Protein AF-A0A434S8U9-F1 (afdb_monomer_lite)

Secondary structure (DSSP, 8-state):
-TTS---HHHHHHHHHHHHTS---HHHHHHHHHHHHHHHHHHHHHHHHHHHH---TT--HHHHHHHHHHHHHHHHHHHHHHH----

Foldseek 3Di:
DLQPLDDLVRVQVVVCVVVVHGDDPVRSLVSLVSSLVVLVVQLVVLVVCVVPPDDPPDDSVVSNVVSVVSSVVSVVVSCVPPNDDD

Sequence (86 aa):
ASKAGMSDEESFAFLTAYFMKEPDSEIRRSHAAMQCASLLREAMWSMVSEIYLDAPGIDYVAYTEENLVRLDAALENYRTRYGTRS

Structure (mmCIF, N/CA/C/O backbone):
data_AF-A0A434S8U9-F1
#
_entry.id   AF-A0A434S8U9-F1
#
loop_
_atom_site.group_PDB
_atom_site.id
_atom_site.type_symbol
_atom_site.label_atom_id
_atom_site.label_alt_id
_atom_site.label_comp_id
_atom_site.label_asym_id
_atom_site.label_entity_id
_atom_site.label_seq_id
_atom_site.pdbx_PDB_ins_code
_atom_site.Cartn_x
_atom_site.Cartn_y
_atom_site.Cartn_z
_atom_site.occupancy
_atom_site.B_iso_or_equiv
_atom_site.auth_seq_id
_atom_site.auth_comp_id
_atom_site.auth_asym_id
_atom_site.auth_atom_id
_atom_site.pdbx_PDB_model_num
ATOM 1 N N . ALA A 1 1 ? 5.626 6.740 5.553 1.00 58.91 1 ALA A N 1
ATOM 2 C CA . ALA A 1 1 ? 5.185 5.508 6.241 1.00 58.91 1 ALA A CA 1
ATOM 3 C C . ALA A 1 1 ? 4.189 4.677 5.418 1.00 58.91 1 ALA A C 1
ATOM 5 O O . ALA A 1 1 ? 4.320 3.464 5.407 1.00 58.91 1 ALA A O 1
ATOM 6 N N . SER A 1 2 ? 3.246 5.275 4.671 1.00 59.91 2 SER A N 1
ATOM 7 C CA . SER A 1 2 ? 2.136 4.552 4.005 1.00 59.91 2 SER A CA 1
ATOM 8 C C . SER A 1 2 ? 2.516 3.386 3.070 1.00 59.91 2 SER A C 1
ATOM 10 O O . SER A 1 2 ? 1.728 2.461 2.925 1.00 59.91 2 SER A O 1
ATOM 12 N N . LYS A 1 3 ? 3.705 3.398 2.450 1.00 69.31 3 LYS A N 1
ATOM 13 C CA . LYS A 1 3 ? 4.200 2.336 1.548 1.00 69.31 3 LYS A CA 1
ATOM 14 C C . LYS A 1 3 ? 5.193 1.364 2.207 1.00 69.31 3 LYS A C 1
ATOM 16 O O . LYS A 1 3 ? 5.740 0.491 1.544 1.00 69.31 3 LYS A O 1
ATOM 21 N N . ALA A 1 4 ? 5.487 1.511 3.497 1.00 74.69 4 ALA A N 1
ATOM 22 C CA . ALA A 1 4 ? 6.600 0.798 4.131 1.00 74.69 4 ALA A CA 1
ATOM 23 C C . ALA A 1 4 ? 6.327 -0.695 4.417 1.00 74.69 4 ALA A C 1
ATOM 25 O O . ALA A 1 4 ? 7.198 -1.361 4.953 1.00 74.69 4 ALA A O 1
ATOM 26 N N . GLY A 1 5 ? 5.158 -1.234 4.039 1.00 75.88 5 GLY A N 1
ATOM 27 C CA . GLY A 1 5 ? 4.823 -2.643 4.287 1.00 75.88 5 GLY A CA 1
ATOM 28 C C . GLY A 1 5 ? 4.699 -2.971 5.776 1.00 75.88 5 GLY A C 1
ATOM 29 O O . GLY A 1 5 ? 5.121 -4.037 6.198 1.00 75.88 5 GLY A O 1
ATOM 30 N N . MET A 1 6 ? 4.168 -2.030 6.558 1.00 86.19 6 MET A N 1
ATOM 31 C CA . MET A 1 6 ? 4.081 -2.141 8.013 1.00 86.19 6 MET A CA 1
ATOM 32 C C . MET A 1 6 ? 3.046 -3.183 8.438 1.00 86.19 6 MET A C 1
ATOM 34 O O . MET A 1 6 ? 1.957 -3.232 7.857 1.00 86.19 6 MET A O 1
ATOM 38 N N . SER A 1 7 ? 3.355 -3.936 9.494 1.00 88.44 7 SER A N 1
ATOM 39 C CA . SER A 1 7 ? 2.374 -4.744 10.216 1.00 88.44 7 SER A CA 1
ATOM 40 C C . SER A 1 7 ? 1.331 -3.857 10.907 1.00 88.44 7 SER A C 1
ATOM 42 O O . SER A 1 7 ? 1.434 -2.622 10.954 1.00 88.44 7 SER A O 1
ATOM 44 N N . ASP A 1 8 ? 0.304 -4.483 11.471 1.00 87.62 8 ASP A N 1
ATOM 45 C CA . ASP A 1 8 ? -0.722 -3.764 12.221 1.00 87.62 8 ASP A CA 1
ATOM 46 C C . ASP A 1 8 ? -0.189 -3.206 13.536 1.00 87.62 8 ASP A C 1
ATOM 48 O O . ASP A 1 8 ? -0.544 -2.093 13.919 1.00 87.62 8 ASP A O 1
ATOM 52 N N . GLU A 1 9 ? 0.694 -3.948 14.200 1.00 92.62 9 GLU A N 1
ATOM 53 C CA . GLU A 1 9 ? 1.384 -3.527 15.416 1.00 92.62 9 GLU A CA 1
ATOM 54 C C . GLU A 1 9 ? 2.310 -2.346 15.125 1.00 92.62 9 GLU A C 1
ATOM 56 O O . GLU A 1 9 ? 2.291 -1.353 15.853 1.00 92.62 9 GLU A O 1
ATOM 61 N N . GLU A 1 10 ? 3.071 -2.409 14.030 1.00 94.62 10 GLU A N 1
ATOM 62 C CA . GLU A 1 10 ? 3.925 -1.303 13.594 1.00 94.62 10 GLU A CA 1
ATOM 63 C C . GLU A 1 10 ? 3.090 -0.070 13.235 1.00 94.62 10 GLU A C 1
ATOM 65 O O . GLU A 1 10 ? 3.431 1.050 13.620 1.00 94.62 10 GLU A O 1
ATOM 70 N N . SER A 1 11 ? 1.970 -0.262 12.532 1.00 93.94 11 SER A N 1
ATOM 71 C CA . SER A 1 11 ? 1.04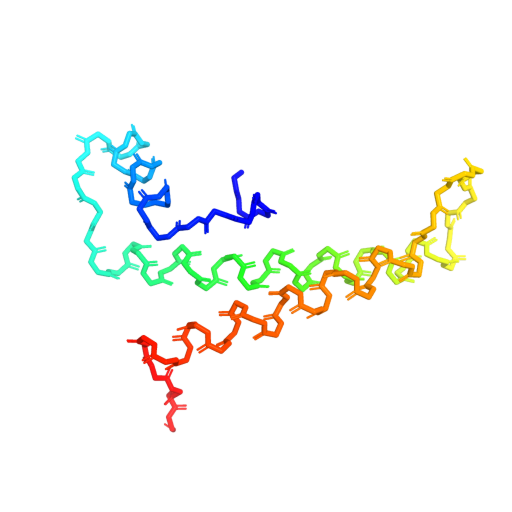9 0.823 12.182 1.00 93.94 11 SER A CA 1
ATOM 72 C C . SER A 1 11 ? 0.416 1.438 13.432 1.00 93.94 11 SER A C 1
ATOM 74 O O . SER A 1 11 ? 0.335 2.660 13.542 1.00 93.94 11 SER A O 1
ATOM 76 N N . PHE A 1 12 ? 0.014 0.619 14.406 1.00 95.31 12 PHE A N 1
ATOM 77 C CA . PHE A 1 12 ? -0.523 1.082 15.684 1.00 95.31 12 PHE A CA 1
ATOM 78 C C . PHE A 1 12 ? 0.517 1.871 16.482 1.00 95.31 12 PHE A C 1
ATOM 80 O O . PHE A 1 12 ? 0.214 2.963 16.966 1.00 95.31 12 PHE A O 1
ATOM 87 N N . ALA A 1 13 ? 1.747 1.361 16.585 1.00 96.50 13 ALA A N 1
ATOM 88 C CA . ALA A 1 13 ? 2.844 2.037 17.268 1.00 96.50 13 ALA A CA 1
ATOM 89 C C . ALA A 1 13 ? 3.175 3.381 16.603 1.00 96.50 13 ALA A C 1
ATOM 91 O O . ALA A 1 13 ? 3.294 4.399 17.286 1.00 96.50 13 ALA A O 1
ATOM 92 N N . PHE A 1 14 ? 3.246 3.411 15.270 1.00 95.31 14 PHE A N 1
ATOM 93 C CA . PHE A 1 14 ? 3.477 4.635 14.507 1.00 95.31 14 PHE A CA 1
ATOM 94 C C . PHE A 1 14 ? 2.374 5.669 14.723 1.00 95.31 14 PHE A C 1
ATOM 96 O O . PHE A 1 14 ? 2.669 6.822 15.029 1.00 95.31 14 PHE A O 1
ATOM 103 N N . LEU A 1 15 ? 1.108 5.269 14.600 1.00 97.00 15 LEU A N 1
ATOM 104 C CA . LEU A 1 15 ? -0.024 6.172 14.800 1.00 97.00 15 LEU A CA 1
ATOM 105 C C . LEU A 1 15 ? -0.087 6.675 16.247 1.00 97.00 15 LEU A C 1
ATOM 107 O O . LEU A 1 15 ? -0.360 7.852 16.464 1.00 97.00 15 LEU A O 1
ATOM 111 N N . THR A 1 16 ? 0.225 5.820 17.223 1.00 98.06 16 THR A N 1
ATOM 112 C CA . THR A 1 16 ? 0.275 6.203 18.641 1.00 98.06 16 THR A CA 1
ATOM 113 C C . THR A 1 16 ? 1.359 7.243 18.897 1.00 98.06 16 THR A C 1
ATOM 115 O O . THR A 1 16 ? 1.098 8.260 19.538 1.00 98.06 16 THR A O 1
ATOM 118 N N . ALA A 1 17 ? 2.557 7.029 18.347 1.00 97.62 17 ALA A N 1
ATOM 119 C CA . ALA A 1 17 ? 3.649 7.992 18.431 1.00 97.62 17 ALA A CA 1
ATOM 120 C C . ALA A 1 17 ? 3.322 9.301 17.693 1.00 97.62 17 ALA A C 1
ATOM 122 O O . ALA A 1 17 ? 3.651 10.377 18.177 1.00 97.62 17 ALA A O 1
ATOM 123 N N . TYR A 1 18 ? 2.647 9.229 16.543 1.00 96.81 18 TYR A N 1
ATOM 124 C CA . TYR A 1 18 ? 2.292 10.401 15.744 1.00 96.81 18 TYR A CA 1
ATOM 125 C C . TYR A 1 18 ? 1.219 11.271 16.412 1.00 96.81 18 TYR A C 1
ATOM 127 O O . TYR A 1 18 ? 1.349 12.492 16.463 1.00 96.81 18 TYR A O 1
ATOM 135 N N . PHE A 1 19 ? 0.159 10.653 16.937 1.00 96.88 19 PHE A N 1
ATOM 136 C CA . PHE A 1 19 ? -0.951 11.366 17.573 1.00 96.88 19 PHE A CA 1
ATOM 137 C C . PHE A 1 19 ? -0.745 11.614 19.072 1.00 96.88 19 PHE A C 1
ATOM 139 O O . PHE A 1 19 ? -1.571 12.293 19.683 1.00 96.88 19 PHE A O 1
ATOM 146 N N . MET A 1 20 ? 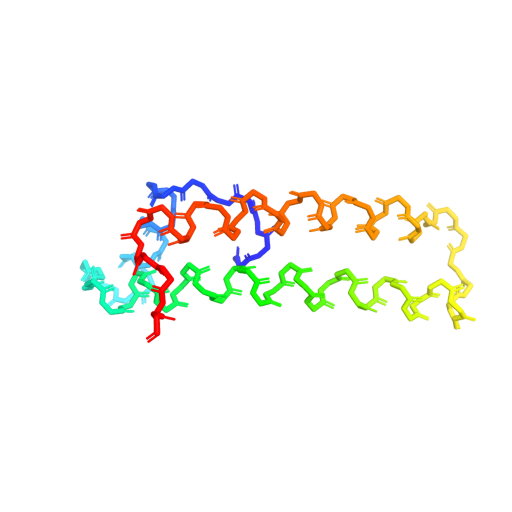0.326 11.074 19.667 1.00 97.44 20 MET A N 1
ATOM 147 C CA . MET A 1 20 ? 0.602 11.099 21.112 1.00 97.44 20 MET A CA 1
ATOM 148 C C . MET A 1 20 ? -0.544 10.527 21.964 1.00 97.44 20 MET A C 1
ATOM 150 O O . MET A 1 20 ? -0.725 10.890 23.126 1.00 97.44 20 MET A O 1
ATOM 154 N N . LYS A 1 21 ? -1.341 9.639 21.366 1.00 97.00 21 LYS A N 1
ATOM 155 C CA . LYS A 1 21 ? -2.473 8.933 21.972 1.00 97.00 21 LYS A CA 1
ATOM 156 C C . LYS A 1 21 ? -2.780 7.690 21.149 1.00 97.00 21 LYS A C 1
ATOM 158 O O . LYS A 1 21 ? -2.477 7.659 19.957 1.00 97.00 21 LYS A O 1
ATOM 163 N N . GLU A 1 22 ? -3.440 6.709 21.752 1.00 97.75 22 GLU A N 1
ATOM 164 C CA . GLU A 1 22 ? -3.902 5.538 21.006 1.00 97.75 22 GLU A CA 1
ATOM 165 C C . GLU A 1 22 ? -4.879 5.949 19.884 1.00 97.75 22 GLU A C 1
ATOM 167 O O . GLU A 1 22 ? -5.804 6.736 20.129 1.00 97.75 22 GLU A O 1
ATOM 172 N N . PRO A 1 23 ? -4.689 5.456 18.645 1.00 97.31 23 PRO A N 1
ATOM 173 C CA . PRO A 1 23 ? -5.575 5.771 17.534 1.00 97.31 23 PRO A CA 1
ATOM 174 C C . PRO A 1 23 ? -6.915 5.044 17.685 1.00 97.31 23 PRO A C 1
ATOM 176 O O . PRO A 1 23 ? -6.973 3.828 17.893 1.00 97.31 23 PRO A O 1
ATOM 179 N N . ASP A 1 24 ? -8.011 5.777 17.503 1.00 96.94 24 ASP A N 1
ATOM 180 C CA . ASP A 1 24 ? -9.345 5.182 17.468 1.00 96.94 24 ASP A CA 1
ATOM 181 C C . ASP A 1 24 ? -9.558 4.296 16.220 1.00 96.94 24 ASP A C 1
ATOM 183 O O . ASP A 1 24 ? -8.691 4.123 15.353 1.00 96.94 24 ASP A O 1
ATOM 187 N N . SER A 1 25 ? -10.718 3.642 16.151 1.00 95.12 25 SER A N 1
ATOM 188 C CA . SER A 1 25 ? -11.068 2.763 15.031 1.00 95.12 25 SER A CA 1
ATOM 189 C C . SER A 1 25 ? -11.165 3.501 13.693 1.00 95.12 25 SER A C 1
ATOM 191 O O . SER A 1 25 ? -10.838 2.905 12.664 1.00 95.12 25 SER A O 1
ATOM 193 N N . GLU A 1 26 ? -11.573 4.770 13.683 1.00 96.06 26 GLU A N 1
ATOM 194 C CA . GLU A 1 26 ? -11.730 5.562 12.460 1.00 96.06 26 GLU A CA 1
ATOM 195 C C . GLU A 1 26 ? -1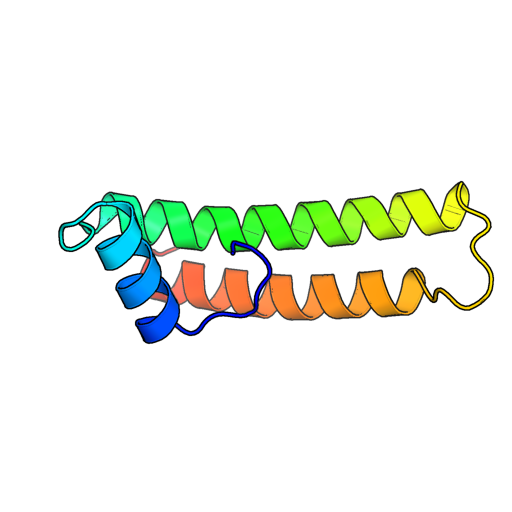0.373 5.957 11.878 1.00 96.06 26 GLU A C 1
ATOM 197 O O . GLU A 1 26 ? -10.155 5.805 10.671 1.00 96.06 26 GLU A O 1
ATOM 202 N N . ILE A 1 27 ? -9.427 6.370 12.727 1.00 96.69 27 ILE A N 1
ATOM 203 C CA . ILE A 1 27 ? -8.043 6.656 12.337 1.00 96.69 27 ILE A CA 1
ATOM 204 C C . ILE A 1 27 ? -7.376 5.391 11.798 1.00 96.69 27 ILE A C 1
ATOM 206 O O . ILE A 1 27 ? -6.778 5.427 10.721 1.00 96.69 27 ILE A O 1
ATOM 210 N N . ARG A 1 28 ? -7.508 4.254 12.496 1.00 95.50 28 ARG A N 1
ATOM 211 C CA . ARG A 1 28 ? -6.920 2.981 12.043 1.00 95.50 28 ARG A CA 1
ATOM 212 C C . ARG A 1 28 ? -7.479 2.545 10.691 1.00 95.50 28 ARG A C 1
ATOM 214 O O . ARG A 1 28 ? -6.712 2.190 9.797 1.00 95.50 28 ARG A O 1
ATOM 221 N N . ARG A 1 29 ? -8.799 2.636 10.509 1.00 95.69 29 ARG A N 1
ATOM 222 C CA . ARG A 1 29 ? -9.447 2.320 9.231 1.00 95.69 29 ARG A CA 1
ATOM 223 C C . ARG A 1 29 ? -8.993 3.260 8.115 1.00 95.69 29 ARG A C 1
ATOM 225 O O . ARG A 1 29 ? -8.681 2.800 7.020 1.00 95.69 29 ARG A O 1
ATOM 232 N N . SER A 1 30 ? -8.918 4.560 8.391 1.00 96.25 30 SER A N 1
ATOM 233 C CA . SER A 1 30 ? -8.469 5.560 7.415 1.00 96.25 30 SER A CA 1
ATOM 234 C C . SER A 1 30 ? -7.014 5.332 7.004 1.00 96.25 30 SER A C 1
ATOM 236 O O . SER A 1 30 ? -6.687 5.417 5.822 1.00 96.25 30 SER A O 1
ATOM 238 N N . HIS A 1 31 ? -6.148 4.970 7.954 1.00 95.94 31 HIS A N 1
ATOM 239 C CA . HIS A 1 31 ? -4.760 4.617 7.672 1.00 95.94 31 HIS A CA 1
ATOM 240 C C . HIS A 1 31 ? -4.653 3.377 6.774 1.00 95.94 31 HIS A C 1
ATOM 242 O O . HIS A 1 31 ? -3.950 3.417 5.767 1.00 95.94 31 HIS A O 1
ATOM 248 N N . ALA A 1 32 ? -5.390 2.305 7.078 1.00 94.50 32 ALA A N 1
ATOM 249 C CA . ALA A 1 32 ? -5.388 1.095 6.256 1.00 94.50 32 ALA A CA 1
ATOM 250 C C . ALA A 1 32 ? -5.879 1.366 4.815 1.00 94.50 32 ALA A C 1
ATOM 252 O O . ALA A 1 32 ? -5.286 0.888 3.845 1.00 94.50 32 ALA A O 1
ATOM 253 N N . ALA A 1 33 ? -6.907 2.208 4.649 1.00 95.56 33 ALA A N 1
ATOM 254 C CA . ALA A 1 33 ? -7.358 2.653 3.328 1.00 95.56 33 ALA A CA 1
ATOM 255 C C . ALA A 1 33 ? -6.283 3.478 2.594 1.00 95.56 33 ALA A C 1
ATOM 257 O O . ALA A 1 33 ? -6.053 3.287 1.398 1.00 95.56 33 ALA A O 1
ATOM 258 N N . MET A 1 34 ? -5.587 4.369 3.309 1.00 95.75 34 MET A N 1
ATOM 259 C CA . MET A 1 34 ? -4.484 5.161 2.760 1.00 95.75 34 MET A CA 1
ATOM 260 C C . MET A 1 34 ? -3.325 4.277 2.281 1.00 95.75 34 MET A C 1
ATOM 262 O O . MET A 1 34 ? -2.714 4.597 1.263 1.00 95.75 34 MET A O 1
ATOM 266 N N . GLN A 1 35 ? -3.017 3.168 2.961 1.00 95.25 35 GLN A N 1
ATOM 267 C CA . GLN A 1 35 ? -1.987 2.227 2.500 1.00 95.25 35 GLN A CA 1
ATOM 268 C C . GLN A 1 35 ? -2.357 1.616 1.142 1.00 95.25 35 GLN A C 1
ATOM 270 O O . GLN A 1 35 ? -1.530 1.629 0.229 1.00 95.25 35 GLN A O 1
ATOM 275 N N . CYS A 1 36 ? -3.614 1.192 0.965 1.00 95.88 36 CYS A N 1
ATOM 276 C CA . CYS A 1 36 ? -4.118 0.712 -0.326 1.00 95.88 36 CYS A CA 1
ATOM 277 C C . CYS A 1 36 ? -3.992 1.800 -1.407 1.00 95.88 36 CYS A C 1
ATOM 279 O O . CYS A 1 36 ? -3.403 1.579 -2.463 1.00 95.88 36 CYS A O 1
ATOM 281 N N . ALA A 1 37 ? -4.475 3.015 -1.125 1.00 96.62 37 ALA A N 1
ATOM 282 C CA . ALA A 1 37 ? -4.396 4.132 -2.067 1.00 96.62 37 ALA A CA 1
ATOM 283 C C . ALA A 1 37 ? -2.944 4.497 -2.428 1.00 96.62 37 ALA A C 1
ATOM 285 O O . ALA A 1 37 ? -2.645 4.822 -3.576 1.00 96.62 37 ALA A O 1
ATOM 286 N N . SER A 1 38 ? -2.027 4.414 -1.462 1.00 96.88 38 SER A N 1
ATOM 287 C CA . SER A 1 38 ? -0.604 4.670 -1.672 1.00 96.88 38 SER A CA 1
ATOM 288 C C . SER A 1 38 ? 0.033 3.629 -2.589 1.00 96.88 38 SER A C 1
ATOM 290 O O . SER A 1 38 ? 0.824 4.013 -3.441 1.00 96.88 38 SER A O 1
ATOM 292 N N . LEU A 1 39 ? -0.288 2.341 -2.433 1.00 97.44 39 LEU A N 1
ATOM 293 C CA . LEU A 1 39 ? 0.237 1.271 -3.290 1.00 97.44 39 LEU A CA 1
ATOM 294 C C . LEU A 1 39 ? -0.285 1.394 -4.724 1.00 97.44 39 LEU A C 1
ATOM 296 O O . LEU A 1 39 ? 0.499 1.322 -5.666 1.00 97.44 39 LEU A O 1
ATOM 300 N N . LEU A 1 40 ? -1.579 1.689 -4.886 1.00 97.81 40 LEU A N 1
ATOM 301 C CA . LEU A 1 40 ? -2.166 1.954 -6.200 1.00 97.81 40 LEU A CA 1
ATOM 302 C C . LEU A 1 40 ? -1.503 3.153 -6.885 1.00 97.81 40 LEU A C 1
ATOM 304 O O . LEU A 1 40 ? -1.116 3.063 -8.048 1.00 97.81 40 LEU A O 1
ATOM 308 N N . ARG A 1 41 ? -1.335 4.269 -6.163 1.00 98.06 41 ARG A N 1
ATOM 309 C CA . ARG A 1 41 ? -0.665 5.460 -6.703 1.00 98.06 41 ARG A CA 1
ATOM 310 C C . ARG A 1 41 ? 0.748 5.130 -7.184 1.00 98.06 41 ARG A C 1
ATOM 312 O O . ARG A 1 41 ? 1.175 5.652 -8.205 1.00 98.06 41 ARG A O 1
ATOM 319 N N . GLU A 1 42 ? 1.471 4.298 -6.445 1.00 97.75 42 GLU A N 1
ATOM 320 C CA . GLU A 1 42 ? 2.839 3.909 -6.782 1.00 97.75 42 GLU A CA 1
ATOM 321 C C . GLU A 1 42 ? 2.906 2.997 -8.007 1.00 97.75 42 GLU A C 1
ATOM 323 O O . GLU A 1 42 ? 3.731 3.254 -8.876 1.00 97.75 42 GLU A O 1
ATOM 328 N N . ALA A 1 43 ? 2.008 2.014 -8.121 1.00 97.88 43 ALA A N 1
ATOM 329 C CA . ALA A 1 43 ? 1.895 1.186 -9.322 1.00 97.88 43 ALA A CA 1
ATOM 330 C C . ALA A 1 43 ? 1.555 2.034 -10.560 1.00 97.88 43 ALA A C 1
ATOM 332 O O . ALA A 1 43 ? 2.179 1.905 -11.605 1.00 97.88 43 ALA A O 1
ATOM 333 N N . MET A 1 44 ? 0.602 2.963 -10.440 1.00 98.25 44 MET A N 1
ATOM 334 C CA . MET A 1 44 ? 0.259 3.865 -11.546 1.00 98.25 44 MET A CA 1
ATOM 335 C C . MET A 1 44 ? 1.421 4.795 -11.911 1.00 98.25 44 MET A C 1
ATOM 337 O O . MET A 1 44 ? 1.645 5.077 -13.086 1.00 98.25 44 MET A O 1
ATOM 341 N N . TRP A 1 45 ? 2.164 5.282 -10.915 1.00 97.75 45 TRP A N 1
ATOM 342 C CA . TRP A 1 45 ? 3.345 6.104 -11.154 1.00 97.75 45 TRP A CA 1
ATOM 343 C C . TRP A 1 45 ? 4.430 5.331 -11.914 1.00 97.75 45 TRP A C 1
ATOM 345 O O . TRP A 1 45 ? 5.014 5.896 -12.841 1.00 97.75 45 TRP A O 1
ATOM 355 N N . SER A 1 46 ? 4.676 4.057 -11.589 1.00 97.69 46 SER A N 1
ATOM 356 C CA . SER A 1 46 ? 5.646 3.247 -12.333 1.00 97.69 46 SER A CA 1
ATOM 357 C C . SER A 1 46 ? 5.163 2.909 -13.738 1.00 97.69 46 SER A C 1
ATOM 359 O O . SER A 1 46 ? 5.934 3.112 -14.666 1.00 97.69 46 SER A O 1
ATOM 361 N N . MET A 1 47 ? 3.883 2.576 -13.933 1.00 98.06 47 MET A N 1
ATOM 362 C CA . MET A 1 47 ? 3.302 2.369 -15.272 1.00 98.06 47 MET A CA 1
ATOM 363 C C . MET A 1 47 ? 3.476 3.591 -16.186 1.00 98.06 47 MET A C 1
ATOM 365 O O . MET A 1 47 ? 3.794 3.467 -17.364 1.00 98.06 47 MET A O 1
ATOM 369 N N . VAL A 1 48 ? 3.272 4.802 -15.657 1.00 98.25 48 VAL A N 1
ATOM 370 C CA . VAL A 1 48 ? 3.515 6.037 -16.422 1.00 98.25 48 VAL A CA 1
ATOM 371 C C . VAL A 1 48 ? 5.015 6.236 -16.656 1.00 98.25 48 VAL A C 1
ATOM 373 O O . VAL A 1 48 ? 5.422 6.663 -17.734 1.00 98.25 48 VAL A O 1
ATOM 376 N N . SER A 1 49 ? 5.849 5.903 -15.672 1.00 97.94 49 SER A N 1
ATOM 377 C CA . SER A 1 49 ? 7.306 6.014 -15.784 1.00 97.94 49 SER A CA 1
ATOM 378 C C . SER A 1 49 ? 7.885 5.094 -16.857 1.00 97.94 49 SER A C 1
ATOM 380 O O . SER A 1 49 ? 8.777 5.530 -17.574 1.00 97.94 49 SER A O 1
ATOM 382 N N . GLU A 1 50 ? 7.333 3.892 -17.046 1.00 95.19 50 GLU A N 1
ATOM 383 C CA . GLU A 1 50 ? 7.709 2.967 -18.131 1.00 95.19 50 GLU A CA 1
ATOM 384 C C . GLU A 1 50 ? 7.625 3.621 -19.520 1.00 95.19 50 GLU A C 1
ATOM 386 O O . GLU A 1 50 ? 8.412 3.305 -20.408 1.00 95.19 50 GLU A O 1
ATOM 391 N N . ILE A 1 51 ? 6.678 4.543 -19.712 1.00 96.19 51 ILE A N 1
ATOM 392 C CA . ILE A 1 51 ? 6.429 5.203 -21.000 1.00 96.19 51 ILE A CA 1
ATOM 393 C C . ILE A 1 51 ? 7.347 6.416 -21.193 1.00 96.19 51 ILE A C 1
ATOM 395 O O . ILE A 1 51 ? 7.745 6.720 -22.318 1.00 96.19 51 ILE A O 1
ATOM 399 N N . TYR A 1 52 ? 7.636 7.147 -20.113 1.00 97.19 52 TYR A N 1
ATOM 400 C CA . TYR A 1 52 ? 8.177 8.506 -20.205 1.00 97.19 52 TYR A CA 1
ATOM 401 C C . TYR A 1 52 ? 9.555 8.709 -19.574 1.00 97.19 52 TYR A C 1
ATOM 403 O O . TYR A 1 52 ? 10.187 9.725 -19.865 1.00 97.19 52 TYR A O 1
ATOM 411 N N . LEU A 1 53 ? 10.020 7.811 -18.704 1.00 96.00 53 LEU A N 1
ATOM 412 C CA . LEU A 1 53 ? 11.310 7.951 -18.033 1.00 96.00 53 LEU A CA 1
ATOM 413 C C . LEU A 1 53 ? 12.345 7.007 -18.640 1.00 96.00 53 LEU A C 1
ATOM 415 O O . LEU A 1 53 ? 12.141 5.800 -18.716 1.00 96.00 53 LEU A O 1
ATOM 419 N N . ASP A 1 54 ? 13.494 7.572 -18.998 1.00 91.75 54 ASP A N 1
ATOM 420 C CA . ASP A 1 54 ? 14.704 6.817 -19.309 1.00 91.75 54 ASP A CA 1
ATOM 421 C C . ASP A 1 54 ? 15.647 6.893 -18.103 1.00 91.75 54 ASP A C 1
ATOM 423 O O . ASP A 1 54 ? 16.323 7.899 -17.871 1.00 91.75 54 ASP A O 1
ATOM 427 N N . ALA A 1 55 ? 15.617 5.848 -17.277 1.00 92.00 55 ALA A N 1
ATOM 428 C CA . ALA A 1 55 ? 16.417 5.733 -16.063 1.00 92.00 55 ALA A CA 1
ATOM 429 C C . ALA A 1 55 ? 17.178 4.396 -16.074 1.00 92.00 55 ALA A C 1
ATOM 431 O O . ALA A 1 55 ? 16.651 3.379 -15.614 1.00 92.00 55 ALA A O 1
ATOM 432 N N . PRO A 1 56 ? 18.418 4.372 -16.598 1.00 92.62 56 PRO A N 1
ATOM 433 C CA . PRO A 1 56 ? 19.203 3.149 -16.701 1.00 92.62 56 PRO A CA 1
ATOM 434 C C . PRO A 1 56 ? 19.345 2.427 -15.357 1.00 92.62 56 PRO A C 1
ATOM 436 O O . PRO A 1 56 ? 19.731 3.021 -14.351 1.00 92.62 56 PRO A O 1
ATOM 439 N N . GLY A 1 57 ? 19.059 1.124 -15.358 1.00 93.06 57 GLY A N 1
ATOM 440 C CA . GLY A 1 57 ? 19.142 0.270 -14.170 1.00 93.06 57 GLY A CA 1
ATOM 441 C C . GLY A 1 57 ? 17.883 0.247 -13.299 1.00 93.06 57 GLY A C 1
ATOM 442 O O . GLY A 1 57 ? 17.869 -0.480 -12.309 1.00 93.06 57 GLY A O 1
ATOM 443 N N . ILE A 1 58 ? 16.833 0.991 -13.658 1.00 95.50 58 ILE A N 1
ATOM 444 C CA . ILE A 1 58 ? 15.531 0.912 -12.993 1.00 95.50 58 ILE A CA 1
ATOM 445 C C . ILE A 1 58 ? 14.584 0.041 -13.816 1.00 95.50 58 ILE A C 1
ATOM 447 O O . ILE A 1 58 ? 14.341 0.309 -14.989 1.00 95.50 58 ILE A O 1
ATOM 451 N N . ASP A 1 59 ? 14.032 -0.989 -13.181 1.00 96.69 59 ASP A N 1
ATOM 452 C CA . ASP A 1 59 ? 12.990 -1.835 -13.759 1.00 96.69 59 ASP A CA 1
ATOM 453 C C . ASP A 1 59 ? 11.618 -1.384 -13.243 1.00 96.69 59 ASP A C 1
ATOM 455 O O . ASP A 1 59 ? 11.164 -1.779 -12.165 1.00 96.69 59 ASP A O 1
ATOM 459 N N . TYR A 1 60 ? 10.976 -0.488 -13.995 1.00 96.81 60 TYR A N 1
ATOM 460 C CA . TYR A 1 60 ? 9.657 0.023 -13.630 1.00 96.81 60 TYR A CA 1
ATOM 461 C C . TYR A 1 60 ? 8.554 -1.032 -13.775 1.00 96.81 60 TYR A C 1
ATOM 463 O O . TYR A 1 60 ? 7.609 -0.987 -12.993 1.00 96.81 60 TYR A O 1
ATOM 471 N N . VAL A 1 61 ? 8.701 -2.005 -14.684 1.00 96.88 61 VAL A N 1
ATOM 472 C CA . VAL A 1 61 ? 7.725 -3.092 -14.870 1.00 96.88 61 VAL A CA 1
ATOM 473 C C . VAL A 1 61 ? 7.712 -3.986 -13.635 1.00 96.88 61 VAL A C 1
ATOM 475 O O . VAL A 1 61 ? 6.660 -4.187 -13.027 1.00 96.88 61 VAL A O 1
ATOM 478 N N . ALA A 1 62 ? 8.886 -4.441 -13.189 1.00 97.38 62 ALA A N 1
ATOM 479 C CA . ALA A 1 62 ? 8.999 -5.226 -11.962 1.00 97.38 62 ALA A CA 1
ATOM 480 C C . ALA A 1 62 ? 8.486 -4.445 -10.739 1.00 97.38 62 ALA A C 1
ATOM 482 O O . ALA A 1 62 ? 7.818 -5.003 -9.866 1.00 97.38 62 ALA A O 1
ATOM 483 N N . TYR A 1 63 ? 8.741 -3.133 -10.685 1.00 96.75 63 TYR A N 1
ATOM 484 C CA . TYR A 1 63 ? 8.220 -2.280 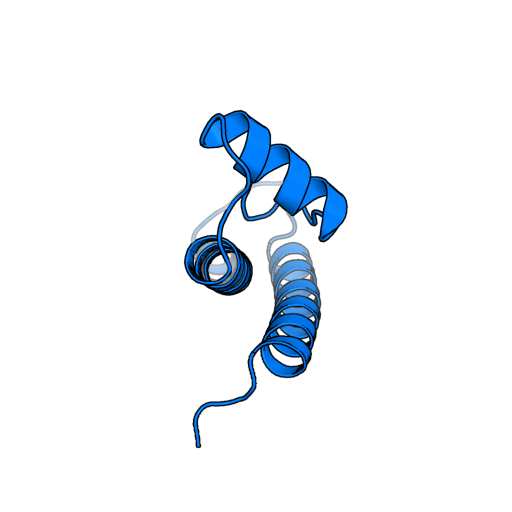-9.617 1.00 96.75 63 TYR A CA 1
ATOM 485 C C . TYR A 1 63 ? 6.693 -2.154 -9.649 1.00 96.75 63 TYR A C 1
ATOM 487 O O . TYR A 1 63 ? 6.051 -2.165 -8.595 1.00 96.75 63 TYR A O 1
ATOM 495 N N . THR A 1 64 ? 6.096 -2.042 -10.838 1.00 97.69 64 THR A N 1
ATOM 496 C CA . THR A 1 64 ? 4.644 -2.058 -11.030 1.00 97.69 64 THR A CA 1
ATOM 497 C C . THR A 1 64 ? 4.058 -3.353 -10.471 1.00 97.69 64 THR A C 1
ATOM 499 O O . THR A 1 64 ? 3.156 -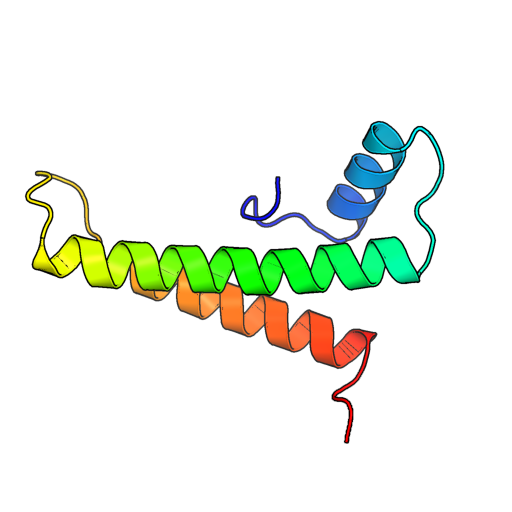3.303 -9.630 1.00 97.69 64 THR A O 1
ATOM 502 N N . GLU A 1 65 ? 4.602 -4.501 -10.875 1.00 98.06 65 GLU A N 1
ATOM 503 C CA . GLU A 1 65 ? 4.141 -5.821 -10.436 1.00 98.06 65 GLU A CA 1
ATOM 504 C C . GLU A 1 65 ? 4.233 -5.986 -8.914 1.00 98.06 65 GLU A C 1
ATOM 506 O O . GLU A 1 65 ? 3.253 -6.378 -8.276 1.00 98.06 65 GLU A O 1
ATOM 511 N N . GLU A 1 66 ? 5.360 -5.606 -8.302 1.00 97.25 66 GLU A N 1
ATOM 512 C CA . GLU A 1 66 ? 5.529 -5.662 -6.846 1.00 97.25 66 GLU A CA 1
ATOM 513 C C . GLU A 1 66 ? 4.456 -4.831 -6.123 1.00 97.25 66 GLU A C 1
ATOM 515 O O . GLU A 1 66 ? 3.855 -5.276 -5.140 1.00 97.25 66 GLU A O 1
ATOM 520 N N . ASN A 1 67 ? 4.181 -3.618 -6.611 1.00 97.50 67 ASN A N 1
ATOM 521 C CA . ASN A 1 67 ? 3.191 -2.740 -5.994 1.00 97.50 67 ASN A CA 1
ATOM 522 C C . ASN A 1 67 ? 1.762 -3.258 -6.147 1.00 97.50 67 ASN A C 1
ATOM 524 O O . ASN A 1 67 ? 0.978 -3.106 -5.210 1.00 97.50 67 ASN A O 1
ATOM 528 N N . LEU A 1 68 ? 1.431 -3.895 -7.272 1.00 98.00 68 LEU A N 1
ATOM 529 C CA . LEU A 1 68 ? 0.126 -4.523 -7.478 1.00 98.00 68 LEU A CA 1
ATOM 530 C C . LEU A 1 68 ? -0.075 -5.735 -6.560 1.00 98.00 68 LEU A C 1
ATOM 532 O O . LEU A 1 68 ? -1.100 -5.814 -5.889 1.00 98.00 68 LEU A O 1
ATOM 536 N N . VAL A 1 69 ? 0.925 -6.613 -6.422 1.00 97.62 69 VAL A N 1
ATOM 537 C CA . VAL A 1 69 ? 0.857 -7.755 -5.486 1.00 97.62 69 VAL A CA 1
ATOM 538 C C . VAL A 1 69 ? 0.640 -7.274 -4.049 1.00 97.62 69 VAL A C 1
ATOM 540 O O . VAL A 1 69 ? -0.178 -7.813 -3.300 1.00 97.62 69 VAL A O 1
ATOM 543 N N . ARG A 1 70 ? 1.354 -6.218 -3.651 1.00 96.25 70 ARG A N 1
ATOM 544 C CA . ARG A 1 70 ? 1.208 -5.619 -2.320 1.00 96.25 70 ARG A CA 1
ATOM 545 C C . ARG A 1 70 ? -0.144 -4.930 -2.149 1.00 96.25 70 ARG A C 1
ATOM 547 O O . ARG A 1 70 ? -0.709 -4.985 -1.057 1.00 96.25 70 ARG A O 1
ATOM 554 N N . LEU A 1 71 ? -0.661 -4.286 -3.198 1.00 96.81 71 LEU A N 1
ATOM 555 C CA . LEU A 1 71 ? -1.992 -3.682 -3.204 1.00 96.81 71 LEU A CA 1
ATOM 556 C C . LEU A 1 71 ? -3.072 -4.740 -2.979 1.00 96.81 71 LEU A C 1
ATOM 558 O O . LEU A 1 71 ? -3.943 -4.523 -2.140 1.00 96.81 71 LEU A O 1
ATOM 562 N N . ASP A 1 72 ? -2.994 -5.877 -3.668 1.00 97.31 72 ASP A N 1
ATOM 563 C CA . ASP A 1 72 ? -3.960 -6.969 -3.520 1.00 97.31 72 ASP A CA 1
ATOM 564 C C . ASP A 1 72 ? -3.983 -7.503 -2.085 1.00 97.31 72 ASP A C 1
ATOM 566 O O . ASP A 1 72 ? -5.050 -7.606 -1.475 1.00 97.31 72 ASP A O 1
ATOM 570 N N . ALA A 1 73 ? -2.808 -7.741 -1.494 1.00 94.88 73 ALA A N 1
ATOM 571 C CA . ALA A 1 73 ? -2.700 -8.160 -0.098 1.00 94.88 73 ALA A CA 1
ATOM 572 C C . ALA A 1 73 ? -3.275 -7.113 0.879 1.00 94.88 73 ALA A C 1
ATOM 574 O O . ALA A 1 73 ? -3.980 -7.459 1.832 1.00 94.88 73 ALA A O 1
ATOM 575 N N . ALA A 1 74 ? -3.007 -5.825 0.642 1.00 94.62 74 ALA A N 1
ATOM 576 C CA . ALA A 1 74 ? -3.523 -4.741 1.475 1.00 94.62 74 ALA A CA 1
ATOM 577 C C . ALA A 1 74 ? -5.051 -4.597 1.360 1.00 94.62 74 ALA A C 1
ATOM 579 O O . ALA A 1 74 ? -5.731 -4.414 2.373 1.00 94.62 74 ALA A O 1
ATOM 580 N N . LEU A 1 75 ? -5.601 -4.724 0.148 1.00 95.88 75 LEU A N 1
ATOM 581 C CA . LEU A 1 75 ? -7.043 -4.698 -0.096 1.00 95.88 75 LEU A CA 1
ATOM 582 C C . LEU A 1 75 ? -7.744 -5.874 0.577 1.00 95.88 75 LEU A C 1
ATOM 584 O O . LEU A 1 75 ? -8.803 -5.679 1.174 1.00 95.88 75 LEU A O 1
ATOM 588 N N . GLU A 1 76 ? -7.163 -7.069 0.511 1.00 95.19 76 GLU A N 1
ATOM 589 C CA . GLU A 1 76 ? -7.715 -8.254 1.165 1.00 95.19 76 GLU A CA 1
ATOM 590 C C . GLU A 1 76 ? -7.751 -8.094 2.688 1.00 95.19 76 GLU A C 1
ATOM 592 O O . GLU A 1 76 ? -8.790 -8.312 3.317 1.00 95.19 76 GLU A O 1
ATOM 597 N N . ASN A 1 77 ? -6.657 -7.612 3.287 1.00 92.38 77 ASN A N 1
ATOM 598 C CA . ASN A 1 77 ? -6.609 -7.305 4.717 1.00 92.38 77 ASN A CA 1
ATOM 599 C C . ASN A 1 77 ? -7.668 -6.255 5.098 1.00 92.38 77 ASN A C 1
ATOM 601 O O . ASN A 1 77 ? -8.457 -6.459 6.027 1.00 92.38 77 ASN A O 1
ATOM 605 N N . TYR A 1 78 ? -7.741 -5.158 4.338 1.00 94.50 78 TYR A N 1
ATOM 606 C CA . TYR A 1 78 ? -8.707 -4.089 4.576 1.00 94.50 78 TYR A CA 1
ATOM 607 C C . TYR A 1 78 ? -10.151 -4.608 4.529 1.00 94.50 78 TYR A C 1
ATOM 609 O O . TYR A 1 78 ? -10.946 -4.323 5.426 1.00 94.50 78 TYR A O 1
ATOM 617 N N . ARG A 1 79 ? -10.498 -5.395 3.505 1.00 95.50 79 ARG A N 1
ATOM 618 C CA . ARG A 1 79 ? -11.841 -5.970 3.336 1.00 95.50 79 ARG A CA 1
ATOM 619 C C . ARG A 1 79 ? -12.172 -6.965 4.439 1.00 95.50 79 ARG A C 1
ATOM 621 O O . ARG A 1 79 ? -13.274 -6.904 4.977 1.00 95.50 79 ARG A O 1
ATOM 628 N N . THR A 1 80 ? -11.219 -7.812 4.822 1.00 94.19 80 THR A N 1
ATOM 629 C CA . THR A 1 80 ? -11.382 -8.766 5.927 1.00 94.19 80 THR A CA 1
ATOM 630 C C . THR A 1 80 ? -11.696 -8.053 7.243 1.00 94.19 80 THR A C 1
ATOM 632 O O . THR A 1 80 ? -12.550 -8.501 8.004 1.00 94.19 80 THR A O 1
ATOM 635 N N . ARG A 1 81 ? -11.049 -6.912 7.515 1.00 92.88 81 ARG A N 1
ATOM 636 C CA . ARG A 1 81 ? -11.238 -6.164 8.769 1.00 92.88 81 ARG A CA 1
ATOM 637 C C . ARG A 1 81 ? -12.439 -5.235 8.802 1.00 92.88 81 ARG A C 1
ATOM 639 O O . ARG A 1 81 ? -13.048 -5.073 9.857 1.00 92.88 81 ARG A O 1
ATOM 646 N N . TYR A 1 82 ? -12.726 -4.561 7.695 1.00 94.50 82 TYR A N 1
ATOM 647 C CA . TYR A 1 82 ? -13.676 -3.444 7.671 1.00 94.50 82 TYR A CA 1
ATOM 648 C C . TYR A 1 82 ? -14.895 -3.699 6.780 1.00 94.50 82 TYR A C 1
ATOM 650 O O . TYR A 1 82 ? -15.790 -2.852 6.725 1.00 94.50 82 TYR A O 1
ATOM 658 N N . GLY A 1 83 ? -14.932 -4.847 6.101 1.00 90.44 83 GLY A N 1
ATOM 659 C CA . GLY A 1 83 ? -15.965 -5.228 5.148 1.00 90.44 83 GLY A CA 1
ATOM 660 C C . GLY A 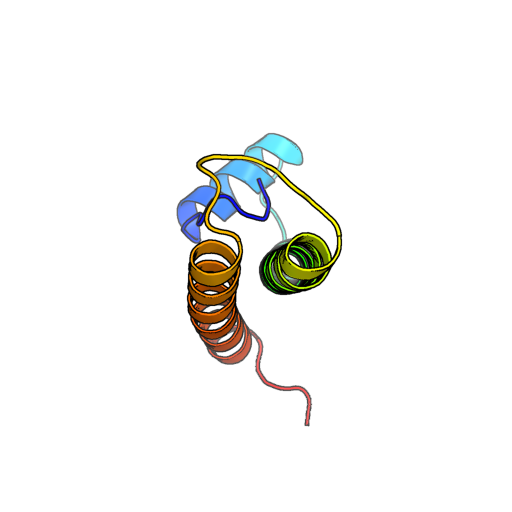1 83 ? -15.870 -4.486 3.814 1.00 90.44 83 GLY A C 1
ATOM 661 O O . GLY A 1 83 ? -15.213 -3.451 3.666 1.00 90.44 83 GLY A O 1
ATOM 662 N N . THR A 1 84 ? -16.580 -5.006 2.820 1.00 77.44 84 THR A N 1
ATOM 663 C CA . THR A 1 84 ? -16.976 -4.260 1.625 1.00 77.44 84 THR A CA 1
ATOM 664 C C . THR A 1 84 ? -18.311 -3.590 1.933 1.00 77.44 84 THR A C 1
ATOM 666 O O . THR A 1 84 ? -19.253 -4.245 2.370 1.00 77.44 84 THR A O 1
ATOM 669 N N . ARG A 1 85 ? -18.408 -2.264 1.771 1.00 63.66 85 ARG A N 1
ATOM 670 C CA . ARG A 1 85 ? -19.725 -1.613 1.809 1.00 63.66 85 ARG A CA 1
ATOM 671 C C . ARG A 1 85 ? -20.506 -2.151 0.607 1.00 63.66 85 ARG A C 1
ATOM 673 O O . ARG A 1 85 ? -20.074 -1.928 -0.521 1.00 63.66 85 ARG A O 1
ATOM 680 N N . SER A 1 86 ? -21.567 -2.906 0.885 1.00 43.69 86 SER A N 1
ATOM 681 C CA . SER A 1 86 ? -22.588 -3.352 -0.068 1.00 43.69 86 SER A CA 1
ATOM 682 C C . SER A 1 86 ? -23.410 -2.181 -0.579 1.00 43.69 86 SER A C 1
ATOM 684 O O . SER A 1 86 ? -23.741 -1.324 0.277 1.00 43.69 86 SER A O 1
#

Radius of gyration: 15.15 Å; chains: 1; bounding box: 42×20×43 Å

pLDDT: mean 92.92, std 9.65, range [43.69, 98.25]